Protein AF-A0A840YDH9-F1 (afdb_monomer_lite)

Radius of gyration: 24.34 Å; chains: 1; bounding box: 67×32×60 Å

Structure (mmCIF, N/CA/C/O backbone):
data_AF-A0A840YDH9-F1
#
_entry.id   AF-A0A840YDH9-F1
#
loop_
_atom_site.group_PDB
_atom_site.id
_atom_site.type_symbol
_atom_site.label_atom_id
_atom_site.label_alt_id
_atom_site.label_comp_id
_atom_site.label_asym_id
_atom_site.label_entity_id
_atom_site.label_seq_id
_atom_site.pdbx_PDB_ins_code
_atom_site.Cartn_x
_atom_site.Cartn_y
_atom_site.Cartn_z
_atom_site.occupancy
_atom_site.B_iso_or_equiv
_atom_site.auth_seq_id
_atom_site.auth_comp_id
_atom_site.auth_asym_id
_atom_site.auth_atom_id
_atom_site.pdbx_PDB_model_num
ATOM 1 N N . MET A 1 1 ? 36.325 -2.904 -19.628 1.00 56.41 1 MET A N 1
ATOM 2 C CA . MET A 1 1 ? 35.625 -3.178 -18.347 1.00 56.41 1 MET A CA 1
ATOM 3 C C . MET A 1 1 ? 34.142 -2.748 -18.332 1.00 56.41 1 MET A C 1
ATOM 5 O O . MET A 1 1 ? 33.572 -2.599 -17.266 1.00 56.41 1 MET A O 1
ATOM 9 N N . ARG A 1 2 ? 33.466 -2.580 -19.485 1.00 60.41 2 ARG A N 1
ATOM 10 C CA . ARG A 1 2 ? 32.100 -2.005 -19.555 1.00 60.41 2 ARG A CA 1
ATOM 11 C C . ARG A 1 2 ? 30.974 -3.048 -19.709 1.00 60.41 2 ARG A C 1
ATOM 13 O O . ARG A 1 2 ? 29.809 -2.722 -19.534 1.00 60.41 2 ARG A O 1
ATOM 20 N N . ARG A 1 3 ? 31.326 -4.308 -20.009 1.00 60.69 3 ARG A N 1
ATOM 21 C CA . ARG A 1 3 ? 30.379 -5.418 -20.253 1.00 60.69 3 ARG A CA 1
ATOM 22 C C . ARG A 1 3 ? 29.698 -5.964 -18.986 1.00 60.69 3 ARG A C 1
ATOM 24 O O . ARG A 1 3 ? 28.606 -6.499 -19.095 1.00 60.69 3 ARG A O 1
ATOM 31 N N . TRP A 1 4 ? 30.290 -5.776 -17.805 1.00 57.22 4 TRP A N 1
ATOM 32 C CA . TRP A 1 4 ? 29.741 -6.256 -16.523 1.00 57.22 4 TRP A CA 1
ATOM 33 C C . TRP A 1 4 ? 28.811 -5.250 -15.822 1.00 57.22 4 TRP A C 1
ATOM 35 O O . TRP A 1 4 ? 28.114 -5.613 -14.883 1.00 57.22 4 TRP A O 1
ATOM 45 N N . LEU A 1 5 ? 28.759 -3.998 -16.291 1.00 62.28 5 LEU A N 1
ATOM 46 C CA . LEU A 1 5 ? 27.906 -2.952 -15.709 1.00 62.28 5 LEU A CA 1
ATOM 47 C C . LEU A 1 5 ? 26.425 -3.131 -16.067 1.00 62.28 5 LEU A C 1
ATOM 49 O O . LEU A 1 5 ? 25.559 -2.835 -15.253 1.00 62.28 5 LEU A O 1
ATOM 53 N N . PHE A 1 6 ? 26.133 -3.651 -17.260 1.00 64.50 6 PHE A N 1
ATOM 54 C CA . PHE A 1 6 ? 24.765 -3.906 -17.715 1.00 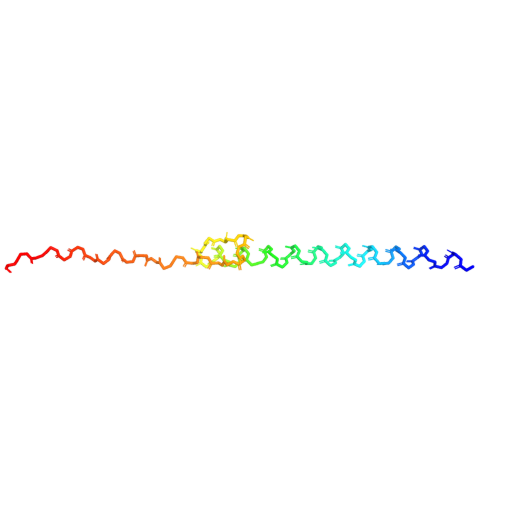64.50 6 PHE A CA 1
ATOM 55 C C . PHE A 1 6 ? 24.000 -4.914 -16.840 1.00 64.50 6 PHE A C 1
ATOM 57 O O . PHE A 1 6 ? 22.910 -4.565 -16.392 1.00 64.50 6 PHE A O 1
ATOM 64 N N . PRO A 1 7 ? 24.527 -6.116 -16.527 1.00 78.44 7 PRO A N 1
ATOM 65 C CA . PRO A 1 7 ? 23.806 -7.058 -15.669 1.00 78.44 7 PRO A CA 1
ATOM 66 C C . PRO A 1 7 ? 23.638 -6.538 -14.236 1.00 78.44 7 PRO A C 1
ATOM 68 O O . PRO A 1 7 ? 22.592 -6.753 -13.634 1.00 78.44 7 PRO A O 1
ATOM 71 N N . LEU A 1 8 ? 24.618 -5.797 -13.706 1.00 82.25 8 LEU A N 1
ATOM 72 C CA . LEU A 1 8 ? 24.509 -5.179 -12.380 1.00 82.25 8 LEU A CA 1
ATOM 73 C C . LEU A 1 8 ? 23.431 -4.092 -12.338 1.00 82.25 8 LEU A C 1
ATOM 75 O O . LEU A 1 8 ? 22.653 -4.042 -11.390 1.00 82.25 8 LEU A O 1
ATOM 79 N N . ALA A 1 9 ? 23.346 -3.258 -13.376 1.00 85.50 9 ALA A N 1
ATOM 80 C CA . ALA A 1 9 ? 22.304 -2.243 -13.484 1.00 85.50 9 ALA A CA 1
ATOM 81 C C . ALA A 1 9 ? 20.905 -2.872 -13.579 1.00 85.50 9 ALA A C 1
ATOM 83 O O . ALA A 1 9 ? 19.987 -2.408 -12.913 1.00 85.50 9 ALA A O 1
ATOM 84 N N . VAL A 1 10 ? 20.751 -3.957 -14.346 1.00 89.25 10 VAL A N 1
ATOM 85 C CA . VAL A 1 10 ? 19.477 -4.689 -14.454 1.00 89.25 10 VAL A CA 1
ATOM 86 C C . VAL A 1 10 ? 19.086 -5.334 -13.122 1.00 89.25 10 VAL A C 1
ATOM 88 O O . VAL A 1 10 ? 17.932 -5.261 -12.715 1.00 89.25 10 VAL A O 1
ATOM 91 N N . LEU A 1 11 ? 20.031 -5.934 -12.397 1.00 91.56 11 LEU A N 1
ATOM 92 C CA . LEU A 1 11 ? 19.743 -6.487 -11.072 1.00 91.56 11 LEU A CA 1
ATOM 93 C C . LEU A 1 11 ? 19.336 -5.391 -10.081 1.00 91.56 11 LEU A C 1
ATOM 95 O O . LEU A 1 11 ? 18.373 -5.568 -9.339 1.00 91.56 11 LEU A O 1
ATOM 99 N N . ALA A 1 12 ? 20.018 -4.244 -10.100 1.00 92.44 12 ALA A N 1
ATOM 100 C CA . ALA A 1 12 ? 19.676 -3.112 -9.248 1.00 92.44 12 ALA A CA 1
ATOM 101 C C . ALA A 1 12 ? 18.265 -2.574 -9.538 1.00 92.44 12 ALA A C 1
ATOM 103 O O . ALA A 1 12 ? 17.518 -2.296 -8.600 1.00 92.44 12 ALA A O 1
ATOM 104 N N . THR A 1 13 ? 17.862 -2.470 -10.810 1.00 93.19 13 THR A N 1
ATOM 105 C CA . THR A 1 13 ? 16.509 -2.012 -11.163 1.00 93.19 13 THR A CA 1
ATOM 106 C C . THR A 1 13 ? 15.437 -3.021 -10.768 1.00 93.19 13 THR A C 1
ATOM 108 O O . THR A 1 13 ? 14.394 -2.618 -1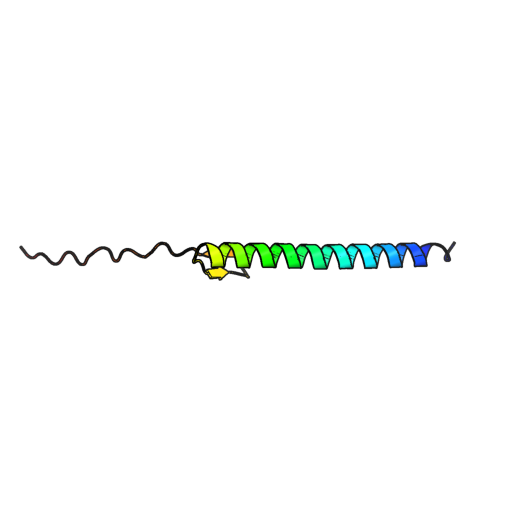0.258 1.00 93.19 13 THR A O 1
ATOM 111 N N . VAL A 1 14 ? 15.688 -4.323 -10.934 1.00 95.00 14 VAL A N 1
ATOM 112 C CA . VAL A 1 14 ? 14.760 -5.379 -10.497 1.00 95.00 14 VAL A CA 1
ATOM 113 C C . VAL A 1 14 ? 14.592 -5.369 -8.977 1.00 95.00 14 VAL A C 1
ATOM 115 O O . VAL A 1 14 ? 13.466 -5.425 -8.487 1.00 95.00 14 VAL A O 1
ATOM 118 N N . LEU A 1 15 ? 15.689 -5.244 -8.225 1.00 95.44 15 LEU A N 1
ATOM 119 C CA . LEU A 1 15 ? 15.647 -5.147 -6.764 1.00 95.44 15 LEU A CA 1
ATOM 120 C C . LEU A 1 15 ? 14.897 -3.896 -6.302 1.00 95.44 15 LEU A C 1
ATOM 122 O O . LEU A 1 15 ? 14.069 -3.981 -5.397 1.00 95.44 15 LEU A O 1
ATOM 126 N N . LEU A 1 16 ? 15.135 -2.752 -6.948 1.00 95.81 16 LEU A N 1
ATOM 127 C CA . LEU A 1 16 ? 14.420 -1.514 -6.654 1.00 95.81 16 LEU A CA 1
ATOM 128 C C . LEU A 1 16 ? 12.917 -1.652 -6.934 1.00 95.81 16 LEU A C 1
ATOM 130 O O . LEU A 1 16 ? 12.103 -1.265 -6.100 1.00 95.81 16 LEU A O 1
ATOM 134 N N . ALA A 1 17 ? 12.536 -2.243 -8.068 1.00 95.00 17 ALA A N 1
ATOM 135 C CA . ALA A 1 17 ? 11.135 -2.488 -8.401 1.00 95.00 17 ALA A CA 1
ATOM 136 C C . ALA A 1 17 ? 10.463 -3.424 -7.383 1.00 95.00 17 ALA A C 1
ATOM 138 O O . ALA A 1 17 ? 9.360 -3.140 -6.920 1.00 95.00 17 ALA A O 1
ATOM 139 N N . ALA A 1 18 ? 11.140 -4.503 -6.979 1.00 94.94 18 ALA A N 1
ATOM 140 C CA . ALA A 1 18 ? 10.641 -5.413 -5.952 1.00 94.94 18 ALA A CA 1
ATOM 141 C C . ALA A 1 18 ? 10.461 -4.708 -4.596 1.00 94.94 18 ALA A C 1
ATOM 143 O O . ALA A 1 18 ? 9.437 -4.899 -3.939 1.00 94.94 18 ALA A O 1
ATOM 144 N N . LEU A 1 19 ? 11.414 -3.853 -4.207 1.00 94.88 19 LEU A N 1
ATOM 145 C CA . LEU A 1 19 ? 11.331 -3.049 -2.988 1.00 94.88 19 LEU A CA 1
ATOM 146 C C . LEU A 1 19 ? 10.119 -2.108 -3.027 1.00 94.88 19 LEU A C 1
ATOM 148 O O . LEU A 1 19 ? 9.365 -2.048 -2.061 1.00 94.88 19 LEU A O 1
ATOM 152 N N . LEU A 1 20 ? 9.899 -1.412 -4.147 1.00 92.69 20 LEU A N 1
ATOM 153 C CA . LEU A 1 20 ? 8.763 -0.504 -4.326 1.00 92.69 20 LEU A CA 1
ATOM 154 C C . LEU A 1 20 ? 7.420 -1.240 -4.250 1.00 92.69 20 LEU A C 1
ATOM 156 O O . LEU A 1 20 ? 6.498 -0.769 -3.587 1.00 92.69 20 LEU A O 1
ATOM 160 N N . VAL A 1 21 ? 7.314 -2.416 -4.874 1.00 93.31 21 VAL A N 1
ATOM 161 C CA . VAL A 1 21 ? 6.110 -3.260 -4.785 1.00 93.31 21 VAL A CA 1
ATOM 162 C C . VAL A 1 21 ? 5.871 -3.722 -3.348 1.00 93.31 21 VAL A C 1
ATOM 164 O O . VAL A 1 21 ? 4.732 -3.726 -2.877 1.00 93.31 21 VAL A O 1
ATOM 167 N N . TRP A 1 22 ? 6.935 -4.094 -2.636 1.00 91.69 22 TRP A N 1
ATOM 168 C CA . TRP A 1 22 ? 6.849 -4.501 -1.238 1.00 91.69 22 TRP A CA 1
ATOM 169 C C . TRP A 1 22 ? 6.405 -3.344 -0.332 1.00 91.69 22 TRP A C 1
ATOM 171 O O . TRP A 1 22 ? 5.467 -3.512 0.445 1.00 91.69 22 TRP A O 1
ATOM 181 N N . LEU A 1 23 ? 6.990 -2.155 -0.504 1.00 86.19 23 LEU A N 1
ATOM 182 C CA . LEU A 1 23 ? 6.594 -0.921 0.185 1.00 86.19 23 LEU A CA 1
ATOM 183 C C . LEU A 1 23 ? 5.115 -0.593 -0.058 1.00 86.19 23 LEU A C 1
ATOM 185 O O . LEU A 1 23 ? 4.359 -0.375 0.889 1.00 86.19 23 LEU A O 1
ATOM 189 N N . TRP A 1 24 ? 4.666 -0.654 -1.312 1.00 84.50 24 TRP A N 1
ATOM 190 C CA . TRP A 1 24 ? 3.268 -0.400 -1.654 1.00 84.50 24 TRP A CA 1
ATOM 191 C C . TRP A 1 24 ? 2.312 -1.403 -0.992 1.00 84.50 24 TRP A C 1
ATOM 193 O O . TRP A 1 24 ? 1.284 -1.023 -0.431 1.00 84.50 24 TRP A O 1
ATOM 203 N N . ARG A 1 25 ? 2.683 -2.690 -0.971 1.00 85.69 25 ARG A N 1
ATOM 204 C CA . ARG A 1 25 ? 1.943 -3.723 -0.230 1.00 85.69 25 ARG A CA 1
ATOM 205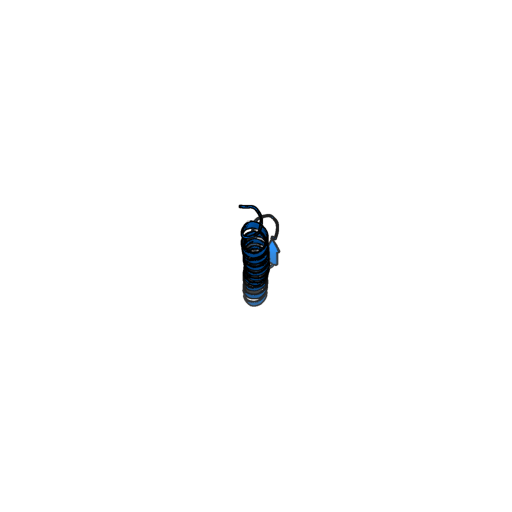 C C . ARG A 1 25 ? 1.877 -3.427 1.268 1.00 85.69 25 ARG A C 1
ATOM 207 O O . ARG A 1 25 ? 0.826 -3.653 1.863 1.00 85.69 25 ARG A O 1
ATOM 214 N N . THR A 1 26 ? 2.958 -2.950 1.886 1.00 83.38 26 THR A N 1
ATOM 215 C CA . THR A 1 26 ? 2.952 -2.631 3.323 1.00 83.38 26 THR A CA 1
ATOM 216 C C . THR A 1 26 ? 2.019 -1.469 3.661 1.00 83.38 26 THR A C 1
ATOM 218 O O . THR A 1 26 ? 1.267 -1.572 4.630 1.00 83.38 26 THR A O 1
ATOM 221 N N . ASP A 1 27 ? 1.981 -0.425 2.829 1.00 81.69 27 ASP A N 1
ATOM 222 C CA . ASP A 1 27 ? 1.037 0.688 2.971 1.00 81.69 27 ASP A CA 1
ATOM 223 C C . ASP A 1 27 ? -0.421 0.213 2.810 1.00 81.69 27 ASP A C 1
ATOM 225 O O . ASP A 1 27 ? -1.273 0.517 3.646 1.00 81.69 27 ASP A O 1
ATOM 229 N N . ALA A 1 28 ? -0.711 -0.642 1.823 1.00 85.56 28 ALA A N 1
ATOM 230 C CA . ALA A 1 28 ? -2.050 -1.213 1.649 1.00 85.56 28 ALA A CA 1
ATOM 231 C C . ALA A 1 28 ? -2.515 -2.047 2.861 1.00 85.56 28 ALA A C 1
ATOM 233 O O . ALA A 1 28 ? -3.689 -2.011 3.239 1.00 85.56 28 ALA A O 1
ATOM 234 N N . VAL A 1 29 ? -1.604 -2.785 3.508 1.00 87.88 29 VAL A N 1
ATOM 235 C CA . VAL A 1 29 ? -1.916 -3.557 4.724 1.00 87.88 29 VAL A CA 1
ATOM 236 C C . VAL A 1 29 ? -2.302 -2.639 5.884 1.00 87.88 29 VAL A C 1
ATOM 238 O O . VAL A 1 29 ? -3.221 -2.968 6.634 1.00 87.88 29 VAL A O 1
ATOM 241 N N . LEU A 1 30 ? -1.630 -1.497 6.039 1.00 86.06 30 LEU A N 1
ATOM 242 C CA . LEU A 1 30 ? -1.939 -0.518 7.084 1.00 86.06 30 LEU A CA 1
ATOM 243 C C . LEU A 1 30 ? -3.338 0.081 6.894 1.00 86.06 30 LEU A C 1
ATOM 245 O O . LEU A 1 30 ? -4.125 0.102 7.842 1.00 86.06 30 LEU A O 1
ATOM 249 N N . VAL A 1 31 ? -3.682 0.456 5.658 1.00 88.75 31 VAL A N 1
ATOM 250 C CA . VAL A 1 31 ? -5.021 0.944 5.291 1.00 88.75 31 VAL A CA 1
ATOM 251 C C . VAL A 1 31 ? -6.089 -0.099 5.617 1.00 88.75 31 VAL A C 1
ATOM 253 O O . VAL A 1 31 ? -7.070 0.205 6.294 1.00 88.75 31 VAL A O 1
ATOM 256 N N . HIS A 1 32 ? -5.888 -1.348 5.185 1.00 87.75 32 HIS A N 1
ATOM 257 C CA . HIS A 1 32 ? -6.846 -2.424 5.438 1.00 87.75 32 HIS A CA 1
ATOM 258 C C . HIS A 1 32 ? -7.027 -2.715 6.926 1.00 87.75 32 HIS A C 1
ATOM 260 O O . HIS A 1 32 ? -8.156 -2.899 7.378 1.00 87.75 32 HIS A O 1
ATOM 266 N N . LYS A 1 33 ? -5.937 -2.725 7.702 1.00 87.69 33 LYS A N 1
ATOM 267 C CA . LYS A 1 33 ? -6.012 -2.881 9.159 1.00 87.69 33 LYS A C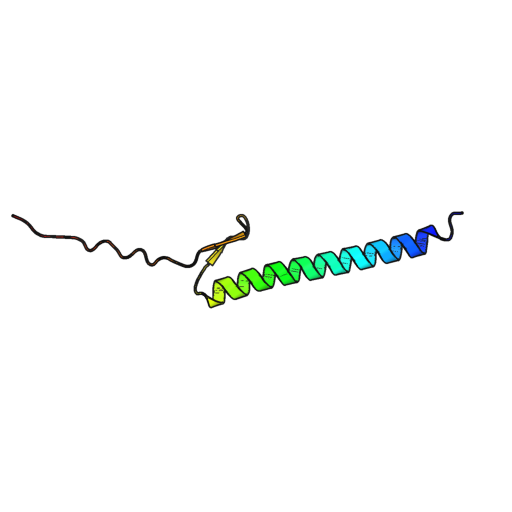A 1
ATOM 268 C C . LYS A 1 33 ? -6.788 -1.735 9.801 1.00 87.69 33 LYS A C 1
ATOM 270 O O . LYS A 1 33 ? -7.643 -1.992 10.643 1.00 87.69 33 LYS A O 1
ATOM 275 N N . CYS A 1 34 ? -6.545 -0.501 9.368 1.00 88.25 34 CYS A N 1
ATOM 276 C CA . CYS A 1 34 ? -7.263 0.661 9.873 1.00 88.25 34 CYS A CA 1
ATOM 277 C C . CYS A 1 34 ? -8.769 0.580 9.595 1.00 88.25 34 CYS A C 1
ATOM 279 O O . CYS A 1 34 ? -9.579 0.715 10.511 1.00 88.25 34 CYS A O 1
ATOM 281 N N . ALA A 1 35 ? -9.136 0.251 8.355 1.00 87.19 35 ALA A N 1
ATOM 282 C CA . ALA A 1 35 ? -10.525 0.050 7.964 1.00 87.19 35 ALA A CA 1
ATOM 283 C C . ALA A 1 35 ? -11.181 -1.097 8.755 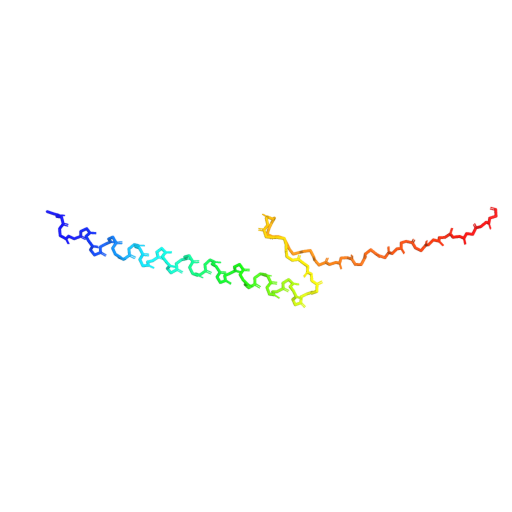1.00 87.19 35 ALA A C 1
ATOM 285 O O . ALA A 1 35 ? -12.314 -0.962 9.209 1.00 87.19 35 ALA A O 1
ATOM 286 N N . SER A 1 36 ? -10.461 -2.203 8.988 1.00 88.69 36 SER A N 1
ATOM 287 C CA . SER A 1 36 ? -10.965 -3.327 9.794 1.00 88.69 36 SER A CA 1
ATOM 288 C C . SER A 1 36 ? -11.186 -2.972 11.267 1.00 88.69 36 SER A C 1
ATOM 290 O O . SER A 1 36 ? -12.038 -3.566 11.919 1.00 88.69 36 SER A O 1
ATOM 292 N N . ALA A 1 37 ? -10.456 -1.978 11.779 1.00 86.75 37 ALA A N 1
ATOM 293 C CA . ALA A 1 37 ? -10.640 -1.433 13.118 1.00 86.75 37 ALA A CA 1
ATOM 294 C C . ALA A 1 37 ? -11.752 -0.364 13.184 1.00 86.75 37 ALA A C 1
ATOM 296 O O . ALA A 1 37 ? -11.987 0.200 14.249 1.00 86.75 37 ALA A O 1
ATOM 297 N N . GLY A 1 38 ? -12.431 -0.072 12.065 1.00 85.38 38 GLY A N 1
ATOM 298 C CA . GLY A 1 38 ? -13.470 0.958 11.982 1.00 85.38 38 GLY A CA 1
ATOM 299 C C . GLY A 1 38 ? -12.927 2.390 11.945 1.00 85.38 38 GLY A C 1
ATOM 300 O O . GLY A 1 38 ? -13.662 3.328 12.246 1.00 85.38 38 GLY A O 1
ATOM 301 N N . GLY A 1 39 ? -11.644 2.565 11.617 1.00 86.88 39 GLY A N 1
ATOM 302 C CA . GLY A 1 39 ? -10.995 3.867 11.498 1.00 86.88 39 GLY A CA 1
ATOM 303 C C . GLY A 1 39 ? -10.877 4.375 10.065 1.00 86.88 39 GLY A C 1
ATOM 304 O O . GLY A 1 39 ? -11.075 3.642 9.095 1.00 86.88 39 GLY A O 1
ATOM 305 N N . THR A 1 40 ? -10.511 5.647 9.936 1.00 89.00 40 THR A N 1
ATOM 306 C CA . THR A 1 40 ? -10.147 6.287 8.669 1.00 89.00 40 THR A CA 1
ATOM 307 C C . THR A 1 40 ? -8.631 6.441 8.583 1.00 89.00 40 THR A C 1
ATOM 309 O O . THR A 1 40 ? -7.976 6.878 9.529 1.00 89.00 40 THR A O 1
ATOM 312 N N . TRP A 1 41 ? -8.043 6.042 7.455 1.00 89.25 41 TRP A N 1
ATOM 313 C CA . TRP A 1 41 ? -6.600 6.154 7.247 1.00 89.25 41 TRP A CA 1
ATOM 314 C C . TRP A 1 41 ? -6.232 7.541 6.715 1.00 89.25 41 TRP A C 1
ATOM 316 O O . TRP A 1 41 ? -6.718 7.939 5.656 1.00 89.25 41 TRP A O 1
ATOM 326 N N . ASP A 1 42 ? -5.352 8.246 7.425 1.00 87.06 42 ASP A N 1
ATOM 327 C CA . ASP A 1 42 ? -4.693 9.459 6.947 1.00 87.06 42 ASP A CA 1
ATOM 328 C C . ASP A 1 42 ? -3.388 9.074 6.235 1.00 87.06 42 ASP A C 1
ATOM 330 O O . ASP A 1 42 ? -2.414 8.642 6.862 1.00 87.06 42 ASP A O 1
ATOM 334 N N . GLY A 1 43 ? -3.388 9.198 4.905 1.00 82.19 43 GLY A N 1
ATOM 335 C CA . GLY A 1 43 ? -2.241 8.859 4.063 1.00 82.19 43 GLY A CA 1
ATOM 336 C C . GLY A 1 43 ? -1.061 9.822 4.197 1.00 82.19 43 GLY A C 1
ATOM 337 O O . GLY A 1 43 ? 0.074 9.393 3.998 1.00 82.19 43 GLY A O 1
ATOM 338 N N . GLU A 1 44 ? -1.311 11.079 4.568 1.00 83.69 44 GLU A N 1
ATOM 339 C CA . GLU A 1 44 ? -0.283 12.113 4.721 1.00 83.69 44 GLU A CA 1
ATOM 340 C C . GLU A 1 44 ? 0.482 11.888 6.030 1.00 83.69 44 GLU A C 1
ATOM 342 O O . GLU A 1 44 ? 1.712 11.834 6.060 1.00 83.69 44 GLU A O 1
ATOM 347 N N . ALA A 1 45 ? -0.261 11.675 7.118 1.00 83.81 45 ALA A N 1
ATOM 348 C CA . ALA A 1 45 ? 0.307 11.460 8.443 1.00 83.81 45 ALA A CA 1
ATOM 349 C C . ALA A 1 45 ? 0.751 10.005 8.686 1.00 83.81 45 ALA A C 1
ATOM 351 O O . ALA A 1 45 ? 1.473 9.741 9.647 1.00 83.81 45 ALA A O 1
ATOM 352 N N . ARG A 1 46 ? 0.328 9.055 7.836 1.00 83.81 46 ARG A N 1
ATOM 353 C CA . ARG A 1 46 ? 0.437 7.598 8.059 1.00 83.81 46 ARG A CA 1
ATOM 354 C C . ARG A 1 46 ? -0.168 7.162 9.399 1.00 83.81 46 ARG A C 1
ATOM 3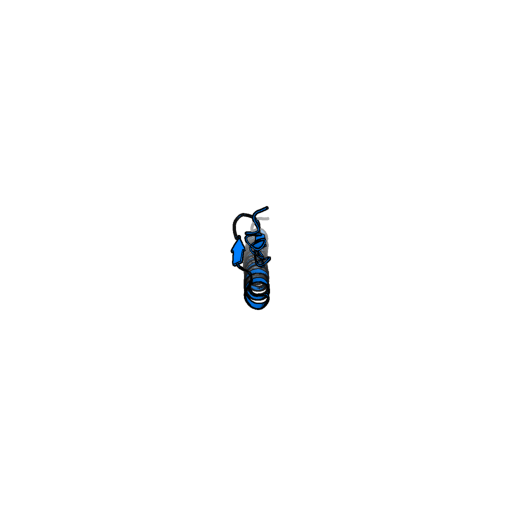56 O O . ARG A 1 46 ? 0.383 6.309 10.099 1.00 83.81 46 ARG A O 1
ATOM 363 N N . ILE A 1 47 ? -1.302 7.759 9.762 1.00 86.81 47 ILE A N 1
ATOM 364 C CA . ILE A 1 47 ? -2.001 7.511 11.028 1.00 86.81 47 ILE A CA 1
ATOM 365 C C . ILE A 1 47 ? -3.370 6.901 10.741 1.00 86.81 47 ILE A C 1
ATOM 367 O O . ILE A 1 47 ? -4.096 7.330 9.846 1.00 86.81 47 ILE A O 1
ATOM 371 N N . CYS A 1 48 ? -3.740 5.897 11.535 1.00 87.94 48 CYS A N 1
ATOM 372 C CA . CYS A 1 48 ? -5.103 5.392 11.561 1.00 87.94 48 CYS A CA 1
ATOM 373 C C . CYS A 1 48 ? -5.931 6.156 12.598 1.00 87.94 48 CYS A C 1
ATOM 375 O O . CYS A 1 48 ? -5.713 6.001 13.801 1.00 87.94 48 CYS A O 1
ATOM 377 N N . ASN A 1 49 ? -6.911 6.927 12.138 1.00 87.94 49 ASN A N 1
ATOM 378 C CA . ASN A 1 49 ? -7.892 7.589 12.986 1.00 87.94 49 ASN A CA 1
ATOM 379 C C . ASN A 1 49 ? -9.052 6.628 13.251 1.00 87.94 49 ASN A C 1
ATOM 381 O O . ASN A 1 49 ? -10.084 6.653 12.584 1.00 87.94 49 ASN A O 1
ATOM 385 N N . VAL A 1 50 ? -8.880 5.736 14.221 1.00 83.19 50 VAL A N 1
ATOM 386 C CA . VAL A 1 50 ? -10.006 5.001 14.805 1.00 83.19 50 VAL A CA 1
ATOM 387 C C . VAL A 1 50 ? -10.804 5.976 15.647 1.00 83.19 50 VAL A C 1
ATOM 389 O O . VAL A 1 50 ? -10.267 6.556 16.588 1.00 83.19 50 VAL A O 1
ATOM 392 N N . GLY A 1 51 ? -12.065 6.201 15.275 1.00 66.12 51 GLY A N 1
ATOM 393 C CA . GLY A 1 51 ? -12.940 7.093 16.016 1.00 66.12 51 GLY A CA 1
ATOM 394 C C . GLY A 1 51 ? -12.950 6.695 17.487 1.00 66.12 51 GLY A C 1
ATOM 395 O O . GLY A 1 51 ? -13.552 5.693 17.865 1.00 66.12 51 GLY A O 1
ATOM 396 N N . THR A 1 52 ? -12.349 7.520 18.344 1.00 53.31 52 THR A N 1
ATOM 397 C CA . THR A 1 52 ? -13.006 7.785 19.611 1.00 53.31 52 THR A CA 1
ATOM 398 C C . THR A 1 52 ? -14.384 8.264 19.186 1.00 53.31 52 THR A C 1
ATOM 400 O O . THR A 1 52 ? -14.504 9.281 18.501 1.00 53.31 52 THR A O 1
ATOM 403 N N . LEU A 1 53 ? -15.444 7.507 19.486 1.00 51.47 53 LEU A N 1
ATOM 404 C CA . LEU A 1 53 ? -16.731 8.169 19.584 1.00 51.47 53 LEU A CA 1
ATOM 405 C C . LEU A 1 53 ? -16.447 9.368 20.483 1.00 51.47 53 LEU A C 1
ATOM 407 O O . LEU A 1 53 ? -16.063 9.206 21.644 1.00 51.47 53 LEU A O 1
ATOM 411 N N . THR A 1 54 ? -16.562 10.566 19.929 1.00 47.81 54 THR A N 1
ATOM 412 C CA . THR A 1 54 ? -16.975 11.710 20.707 1.00 47.81 54 THR A CA 1
ATOM 413 C C . THR A 1 54 ? -18.237 11.228 21.399 1.00 47.81 54 THR A C 1
ATOM 415 O O . THR A 1 54 ? -19.311 11.216 20.813 1.00 47.81 54 THR A O 1
ATOM 418 N N . VAL A 1 55 ? -18.108 10.705 22.622 1.00 46.19 55 VAL A N 1
ATOM 419 C CA . VAL A 1 55 ? -19.228 10.669 23.545 1.00 46.19 55 VAL A CA 1
ATOM 420 C C . VAL A 1 55 ? -19.611 12.138 23.593 1.00 46.19 55 VAL A C 1
ATOM 422 O O . VAL A 1 55 ? -18.784 12.932 24.056 1.00 46.19 55 VAL A O 1
ATOM 425 N N . PRO A 1 56 ? -20.762 12.564 23.037 1.00 45.88 56 PRO A N 1
ATOM 426 C CA . PRO A 1 56 ? -21.226 13.890 23.367 1.00 45.88 56 PRO A CA 1
ATOM 427 C C . PRO A 1 56 ? -21.296 13.867 24.887 1.00 45.88 56 PRO A C 1
ATOM 429 O O . PRO A 1 56 ? -22.019 13.045 25.455 1.00 45.88 56 PRO A O 1
ATOM 432 N N . ALA A 1 57 ? -20.458 14.667 25.553 1.00 46.56 57 ALA A N 1
ATOM 433 C CA . ALA A 1 57 ? -20.650 14.939 26.960 1.00 46.56 57 ALA A CA 1
ATOM 434 C C . ALA A 1 57 ? -22.108 15.377 27.045 1.00 46.56 57 ALA A C 1
ATOM 436 O O . ALA A 1 57 ? -22.489 16.387 26.450 1.00 46.56 57 ALA A O 1
ATOM 437 N N . SER A 1 58 ? -22.927 14.493 27.615 1.00 44.47 58 SER A N 1
ATOM 438 C CA . SER A 1 58 ? -24.372 14.624 27.663 1.00 44.47 58 SER A CA 1
ATOM 439 C C . SER A 1 58 ? -24.703 16.068 28.035 1.00 44.47 58 SER A C 1
ATOM 441 O O . SER A 1 58 ? -24.059 16.591 28.952 1.00 44.47 58 SER A O 1
ATOM 443 N N . PRO A 1 59 ? -25.634 16.753 27.347 1.00 48.53 59 PRO A N 1
ATOM 444 C CA . PRO A 1 59 ? -26.038 18.080 27.764 1.00 48.53 59 PRO A CA 1
ATOM 445 C C . PRO A 1 59 ? -26.655 17.934 29.154 1.00 48.53 59 PRO A C 1
ATOM 447 O O . PRO A 1 59 ? -27.811 17.531 29.297 1.00 48.53 59 PRO A O 1
ATOM 450 N N . ALA A 1 60 ? -25.875 18.238 30.192 1.00 48.47 60 ALA A N 1
ATOM 451 C CA . ALA A 1 60 ? -26.363 18.383 31.550 1.00 48.47 60 ALA A CA 1
ATOM 452 C C . ALA A 1 60 ? -27.208 19.662 31.608 1.00 48.47 60 ALA A C 1
ATOM 454 O O . ALA A 1 60 ? -26.829 20.693 32.151 1.00 48.47 60 ALA A O 1
ATOM 455 N N . SER A 1 61 ? -28.386 19.572 31.002 1.00 53.12 61 SER A N 1
ATOM 456 C CA . SER A 1 61 ? -29.551 20.351 31.353 1.00 53.12 61 SER A CA 1
ATOM 457 C C . SER A 1 61 ? -29.956 19.951 32.772 1.00 53.12 61 SER A C 1
ATOM 459 O O . SER A 1 61 ? -30.594 18.925 32.997 1.00 53.12 61 SER A O 1
ATOM 461 N N . ARG A 1 62 ? -29.583 20.763 33.763 1.00 51.22 62 ARG A N 1
ATOM 462 C CA . ARG A 1 62 ? -30.372 20.869 34.993 1.00 51.22 62 ARG A CA 1
ATOM 463 C C . ARG A 1 62 ? -30.165 22.224 35.655 1.00 51.22 62 ARG A C 1
ATOM 465 O O . ARG A 1 62 ? -29.159 22.473 36.304 1.00 51.22 62 ARG A O 1
ATOM 472 N N . SER A 1 63 ? -31.182 23.064 35.489 1.00 48.28 63 SER A N 1
ATOM 473 C CA . SER A 1 63 ? -31.511 24.180 36.368 1.00 48.28 63 SER A CA 1
ATOM 474 C C . SER A 1 63 ? -31.461 23.762 37.840 1.00 48.28 63 SER A C 1
ATOM 476 O O . SER A 1 63 ? -32.127 22.783 38.198 1.00 48.28 63 SER A O 1
ATOM 478 N N . ARG A 1 64 ? -30.793 24.537 38.692 1.00 54.03 64 ARG A N 1
ATOM 479 C CA . ARG A 1 64 ? -31.422 25.215 39.833 1.00 54.03 64 ARG A CA 1
ATOM 480 C C . ARG A 1 64 ? -30.462 26.242 40.422 1.00 54.03 64 ARG A C 1
ATOM 482 O O . ARG A 1 64 ? -29.256 25.930 40.468 1.00 54.03 64 ARG A O 1
#

Sequence (64 aa):
MRRWLFPLAVLATVLLAALLVWLWRTDAVLVHKCASAGGTWDGEARICNVGTLTVPASPASRSR

Foldseek 3Di:
DCVVVVVVVVVVVVVVVVVVVVVVVVLVVLCVVLVVLVFHADPVVRDTGNDPPPPVPPPPPDDD

Organism: NCBI:txid643568

pLDDT: mean 77.21, std 16.86, range [44.47, 95.81]

Secondary structure (DSSP, 8-state):
--TTHHHHHHHHHHHHHHHHHHHHHHHHHHHHHHHHTTEEEETTTTEEEE--------------